Protein AF-A0ABD1NT36-F1 (afdb_monomer)

pLDDT: mean 80.74, std 12.25, range [47.5, 96.0]

Secondary structure (DSSP, 8-state):
-HHHHHHHHHHHHHHHHHHHHHHHHHHHHHHHHHHHS----TTSTT--HHHHTS-----S--SSPPP--S-TT----HHHHHHHHHHS-----TTS-HHHHHHHHHHHHTT---TT--GGG-

Foldseek 3Di:
DVVVVVVVVVVVVVVVVVVVVVVVVVVVVVVVVVVVPDPPPPCVVVPPPVVVVDPDCDPPDPPDDQDDQQDPPDDDDPVNVCCCVPVLDDPPDPPDDVVVSVVVVVVVLVVDDDPRTDSVND

Structure (mmCIF, N/CA/C/O backbone):
data_AF-A0ABD1NT36-F1
#
_entry.id   AF-A0ABD1NT36-F1
#
loop_
_atom_site.group_PDB
_atom_site.id
_atom_site.type_symbol
_atom_site.label_atom_id
_atom_site.label_alt_id
_atom_site.label_comp_id
_atom_site.label_asym_id
_atom_site.label_entity_id
_atom_site.label_seq_id
_atom_site.pdbx_PDB_ins_code
_atom_site.Cartn_x
_atom_site.Cartn_y
_atom_site.Cartn_z
_atom_site.occupancy
_atom_site.B_iso_or_equiv
_atom_site.auth_seq_id
_atom_site.auth_comp_id
_atom_site.auth_asym_id
_atom_site.auth_atom_id
_atom_site.pdbx_PDB_model_num
ATOM 1 N N . MET A 1 1 ? -65.426 -44.447 9.205 1.00 61.94 1 MET A N 1
ATOM 2 C CA . MET A 1 1 ? -65.144 -44.249 7.766 1.00 61.94 1 MET A CA 1
ATOM 3 C C . MET A 1 1 ? -65.400 -42.809 7.318 1.00 61.94 1 MET A C 1
ATOM 5 O O . MET A 1 1 ? -64.482 -42.237 6.762 1.00 61.94 1 MET A O 1
ATOM 9 N N . ALA A 1 2 ? -66.553 -42.184 7.607 1.00 65.06 2 ALA A N 1
ATOM 10 C CA . ALA A 1 2 ? -66.822 -40.791 7.193 1.00 65.06 2 ALA A CA 1
ATOM 11 C C . ALA A 1 2 ? -65.899 -39.726 7.835 1.00 65.06 2 ALA A C 1
ATOM 13 O O . ALA A 1 2 ? -65.484 -38.790 7.164 1.00 65.06 2 ALA A O 1
ATOM 14 N N . ASP A 1 3 ? -65.528 -39.894 9.108 1.00 74.56 3 ASP A N 1
ATOM 15 C CA . ASP A 1 3 ? -64.739 -38.900 9.862 1.00 74.56 3 ASP A CA 1
ATOM 16 C C . ASP A 1 3 ? -63.286 -38.760 9.361 1.00 74.56 3 ASP A C 1
ATOM 18 O O . ASP A 1 3 ? -62.707 -37.679 9.346 1.00 74.56 3 ASP A O 1
ATOM 22 N N . GLU A 1 4 ? -62.702 -39.856 8.870 1.00 78.62 4 GLU A N 1
ATOM 23 C CA . GLU A 1 4 ? -61.356 -39.863 8.285 1.00 78.62 4 GLU A CA 1
ATOM 24 C C . GLU A 1 4 ? -61.341 -39.210 6.896 1.00 78.62 4 GLU A C 1
ATOM 26 O O . GLU A 1 4 ? -60.368 -38.567 6.512 1.00 78.62 4 GLU A O 1
ATOM 31 N N . GLN A 1 5 ? -62.447 -39.328 6.161 1.00 80.38 5 GLN A N 1
ATOM 32 C CA . GLN A 1 5 ? -62.604 -38.730 4.841 1.00 80.38 5 GLN A CA 1
ATOM 33 C C . GLN A 1 5 ? -62.726 -37.204 4.929 1.00 80.38 5 GLN A C 1
ATOM 35 O O . GLN A 1 5 ? -62.076 -36.501 4.163 1.00 80.38 5 GLN A O 1
ATOM 40 N N . ILE A 1 6 ? -63.451 -36.701 5.934 1.00 83.19 6 ILE A N 1
ATOM 41 C CA . ILE A 1 6 ? -63.562 -35.264 6.228 1.00 83.19 6 ILE A CA 1
ATOM 42 C C . ILE A 1 6 ? -62.207 -34.683 6.650 1.00 83.19 6 ILE A C 1
ATOM 44 O O . ILE A 1 6 ? -61.818 -33.618 6.179 1.00 83.19 6 ILE A O 1
ATOM 48 N N . ARG A 1 7 ? -61.448 -35.391 7.499 1.00 81.94 7 ARG A N 1
ATOM 49 C CA . ARG A 1 7 ? -60.100 -34.951 7.903 1.00 81.94 7 ARG A CA 1
ATOM 50 C C . ARG A 1 7 ? -59.149 -34.844 6.717 1.00 81.94 7 ARG A C 1
ATOM 52 O O . ARG A 1 7 ? -58.476 -33.828 6.581 1.00 81.94 7 ARG A O 1
ATOM 59 N N . ARG A 1 8 ? -59.148 -35.845 5.831 1.00 83.69 8 ARG A N 1
ATOM 60 C CA . ARG A 1 8 ? -58.342 -35.817 4.602 1.00 83.69 8 ARG A CA 1
ATOM 61 C C . ARG A 1 8 ? -58.739 -34.660 3.689 1.00 83.69 8 ARG A C 1
ATOM 63 O O . ARG A 1 8 ? -57.868 -34.040 3.098 1.00 83.69 8 ARG A O 1
ATOM 70 N N . GLU A 1 9 ? -60.027 -34.348 3.588 1.00 87.94 9 GLU A N 1
ATOM 71 C CA . GLU A 1 9 ? -60.519 -33.246 2.755 1.00 87.94 9 GLU A CA 1
ATOM 72 C C . GLU A 1 9 ? -60.124 -31.870 3.317 1.00 87.94 9 GLU A C 1
ATOM 74 O O . GLU A 1 9 ? -59.685 -31.005 2.559 1.00 87.94 9 GLU A O 1
ATOM 79 N N . ILE A 1 10 ? -60.168 -31.697 4.644 1.00 87.69 10 ILE A N 1
ATOM 80 C CA . ILE A 1 10 ? -59.687 -30.487 5.332 1.00 87.69 10 ILE A CA 1
ATOM 81 C C . ILE A 1 10 ? -58.173 -30.328 5.164 1.00 87.69 10 ILE A C 1
ATOM 83 O O . ILE A 1 10 ? -57.704 -29.238 4.842 1.00 87.69 10 ILE A O 1
ATOM 87 N N . GLU A 1 11 ? -57.400 -31.403 5.332 1.00 89.38 11 GLU A N 1
ATOM 88 C CA . GLU A 1 11 ? -55.950 -31.387 5.102 1.00 89.38 11 GLU A CA 1
ATOM 89 C C . GLU A 1 11 ? -55.619 -31.061 3.642 1.00 89.38 11 GLU A C 1
ATOM 91 O O . GLU A 1 11 ? -54.721 -30.267 3.367 1.00 89.38 11 GLU A O 1
ATOM 96 N N . GLN A 1 12 ? -56.380 -31.612 2.694 1.00 86.88 12 GLN A N 1
ATOM 97 C CA . GLN A 1 12 ? -56.191 -31.352 1.272 1.00 86.88 12 GLN A CA 1
ATOM 98 C C . GLN A 1 12 ? -56.583 -29.914 0.897 1.00 86.88 12 GLN A C 1
ATOM 100 O O . GLN A 1 12 ? -55.911 -29.295 0.072 1.00 86.88 12 GLN A O 1
ATOM 105 N N . GLN A 1 13 ? -57.619 -29.342 1.521 1.00 87.75 13 GLN A N 1
ATOM 106 C CA . GLN A 1 13 ? -57.959 -27.922 1.384 1.00 87.75 13 GLN A CA 1
ATOM 107 C C . GLN A 1 13 ? -56.883 -27.017 1.990 1.00 87.75 13 GLN A C 1
ATOM 109 O O . GLN A 1 13 ? -56.456 -26.073 1.327 1.00 87.75 13 GLN A O 1
ATOM 114 N N . ALA A 1 14 ? -56.390 -27.328 3.191 1.00 91.81 14 ALA A N 1
ATOM 115 C CA . ALA A 1 14 ? -55.312 -26.579 3.835 1.00 91.81 14 ALA A CA 1
ATOM 116 C C . ALA A 1 14 ? -54.024 -26.609 2.997 1.00 91.81 14 ALA A C 1
ATOM 118 O O . ALA A 1 14 ? -53.406 -25.569 2.774 1.00 91.81 14 ALA A O 1
ATOM 119 N N . ALA A 1 15 ? -53.670 -27.771 2.442 1.00 92.50 15 ALA A N 1
ATOM 120 C CA . ALA A 1 15 ? -52.522 -27.918 1.552 1.00 92.50 15 ALA A CA 1
ATOM 121 C C . ALA A 1 15 ? -52.668 -27.093 0.262 1.00 92.50 15 ALA A C 1
ATOM 123 O O . ALA A 1 15 ? -51.695 -26.506 -0.205 1.00 92.50 15 ALA A O 1
ATOM 124 N N . ARG A 1 16 ? -53.880 -27.000 -0.307 1.00 92.25 16 ARG A N 1
ATOM 125 C CA . ARG A 1 16 ? -54.136 -26.173 -1.501 1.00 92.25 16 ARG A CA 1
ATOM 126 C C . ARG A 1 16 ? -54.004 -24.681 -1.215 1.00 92.25 16 ARG A C 1
ATOM 128 O O . ARG A 1 16 ? -53.462 -23.966 -2.052 1.00 92.25 16 ARG A O 1
ATOM 135 N N . VAL A 1 17 ? -54.472 -24.220 -0.055 1.00 93.31 17 VAL A N 1
ATOM 136 C CA . VAL A 1 17 ? -54.324 -22.817 0.362 1.00 93.31 17 VAL A CA 1
ATOM 137 C C . VAL A 1 17 ? -52.852 -22.486 0.606 1.00 93.31 17 VAL A C 1
ATOM 139 O O . VAL A 1 17 ? -52.362 -21.504 0.056 1.00 93.31 17 VAL A O 1
ATOM 142 N N . ALA A 1 18 ? -52.126 -23.351 1.320 1.00 93.50 18 ALA A N 1
ATOM 143 C CA . ALA A 1 18 ? -50.695 -23.180 1.561 1.00 93.50 18 ALA A CA 1
ATOM 144 C C . ALA A 1 18 ? -49.881 -23.166 0.256 1.00 93.50 18 ALA A C 1
ATOM 146 O O . ALA A 1 18 ? -48.986 -22.342 0.094 1.00 93.50 18 ALA A O 1
ATOM 147 N N . ALA A 1 19 ? -50.218 -24.026 -0.711 1.00 91.62 19 ALA A N 1
ATOM 148 C CA . ALA A 1 19 ? -49.570 -24.034 -2.022 1.00 91.62 19 ALA A CA 1
ATOM 149 C C . ALA A 1 19 ? -49.839 -22.748 -2.822 1.00 91.62 19 ALA A C 1
ATOM 151 O O . ALA A 1 19 ? -48.948 -22.257 -3.509 1.00 91.62 19 ALA A O 1
ATOM 152 N N . MET A 1 20 ? -51.049 -22.187 -2.727 1.00 92.31 20 MET A N 1
ATOM 153 C CA . MET A 1 20 ? -51.398 -20.933 -3.400 1.00 92.31 20 MET A CA 1
ATOM 154 C C . MET A 1 20 ? -50.691 -19.728 -2.767 1.00 92.31 20 MET A C 1
ATOM 156 O O . MET A 1 20 ? -50.261 -18.825 -3.482 1.00 92.31 20 MET A O 1
ATOM 160 N N . GLU A 1 21 ? -50.534 -19.723 -1.444 1.00 92.12 21 GLU A N 1
ATOM 161 C CA . GLU A 1 21 ? -49.780 -18.696 -0.723 1.00 92.12 21 GLU A CA 1
ATOM 162 C C . GLU A 1 21 ? -48.278 -18.791 -1.013 1.00 92.12 21 GLU A C 1
ATOM 164 O O . GLU A 1 21 ? -47.662 -17.783 -1.348 1.00 92.12 21 GLU A O 1
ATOM 169 N N . ALA A 1 22 ? -47.713 -20.002 -1.016 1.00 90.00 22 ALA A N 1
ATOM 170 C CA . ALA A 1 22 ? -46.330 -20.236 -1.423 1.00 90.00 22 ALA A CA 1
ATOM 171 C C . ALA A 1 22 ? -46.078 -19.801 -2.876 1.00 90.00 22 ALA A C 1
ATOM 173 O O . ALA A 1 22 ? -45.070 -19.161 -3.154 1.00 90.00 22 ALA A O 1
ATOM 174 N N . ALA A 1 23 ? -47.010 -20.077 -3.795 1.00 90.3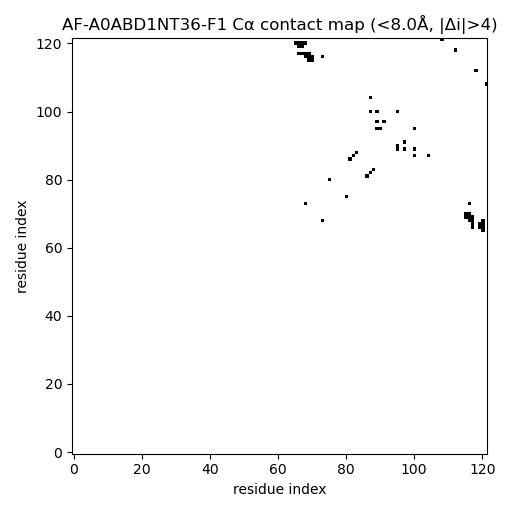1 23 ALA A N 1
ATOM 175 C CA . ALA A 1 23 ? -46.913 -19.617 -5.180 1.00 90.31 23 ALA A CA 1
ATOM 176 C C . ALA A 1 23 ? -46.990 -18.087 -5.295 1.00 90.31 23 ALA A C 1
ATOM 178 O O . ALA A 1 23 ? -46.304 -17.502 -6.129 1.00 90.31 23 ALA A O 1
ATOM 179 N N . ARG A 1 24 ? -47.798 -17.427 -4.455 1.00 89.06 24 ARG A N 1
ATOM 180 C CA . ARG A 1 24 ? -47.888 -15.963 -4.416 1.00 89.06 24 ARG A CA 1
ATOM 181 C C . ARG A 1 24 ? -46.605 -15.331 -3.878 1.00 89.06 24 ARG A C 1
ATOM 183 O O . ARG A 1 24 ? -46.155 -14.348 -4.453 1.00 89.06 24 ARG A O 1
ATOM 190 N N . LEU A 1 25 ? -46.027 -15.893 -2.817 1.00 87.81 25 LEU A N 1
ATOM 191 C CA . LEU A 1 25 ? -44.747 -15.440 -2.269 1.00 87.81 25 LEU A CA 1
ATOM 192 C C . LEU A 1 25 ? -43.613 -15.659 -3.275 1.00 87.81 25 LEU A C 1
ATOM 194 O O . LEU A 1 25 ? -42.868 -14.726 -3.537 1.00 87.81 25 LEU A O 1
ATOM 198 N N . ALA A 1 26 ? -43.562 -16.824 -3.927 1.00 86.50 26 ALA A N 1
ATOM 199 C CA . ALA A 1 26 ? -42.581 -17.100 -4.975 1.00 86.50 26 ALA A CA 1
ATOM 200 C C . ALA A 1 26 ? -42.726 -16.137 -6.166 1.00 86.50 26 ALA A C 1
ATOM 202 O O . ALA A 1 26 ? -41.733 -15.640 -6.676 1.00 86.50 26 ALA A O 1
ATOM 203 N N . ALA A 1 27 ? -43.955 -15.816 -6.587 1.00 84.25 27 ALA A N 1
ATOM 204 C CA . ALA A 1 27 ? -44.189 -14.828 -7.642 1.00 84.25 27 ALA A CA 1
ATOM 205 C C . ALA A 1 27 ? -43.779 -13.405 -7.222 1.00 84.25 27 ALA A C 1
ATOM 207 O O . ALA A 1 27 ? -43.321 -12.632 -8.057 1.00 84.25 27 ALA A O 1
ATOM 208 N N . GLN A 1 28 ? -43.925 -13.063 -5.940 1.00 78.38 28 GLN A N 1
ATOM 209 C CA . GLN A 1 28 ? -43.510 -11.771 -5.398 1.00 78.38 28 GLN A CA 1
ATOM 210 C C . GLN A 1 28 ? -41.983 -11.681 -5.230 1.00 78.38 28 GLN A C 1
ATOM 212 O O . GLN A 1 28 ? -41.427 -10.600 -5.385 1.00 78.38 28 GLN A O 1
ATOM 217 N N . GLU A 1 29 ? -41.304 -12.791 -4.931 1.00 76.62 29 GLU A N 1
ATOM 218 C CA . GLU A 1 29 ? -39.837 -12.893 -4.946 1.00 76.62 29 GLU A CA 1
ATOM 219 C C . GLU A 1 29 ? -39.279 -12.848 -6.374 1.00 76.62 29 GLU A C 1
ATOM 221 O O . GLU A 1 29 ? -38.261 -12.206 -6.592 1.00 76.62 29 GLU A O 1
ATOM 226 N N . ILE A 1 30 ? -39.956 -13.461 -7.355 1.00 73.25 30 ILE A N 1
ATOM 227 C CA . ILE A 1 30 ? -39.582 -13.358 -8.777 1.00 73.25 30 ILE A CA 1
ATOM 228 C C . ILE A 1 30 ? -39.729 -11.913 -9.268 1.00 73.25 30 ILE A C 1
ATOM 230 O O . ILE A 1 30 ? -38.818 -11.417 -9.911 1.00 73.25 30 ILE A O 1
ATOM 234 N N . GLN A 1 31 ? -40.818 -11.216 -8.918 1.00 65.25 31 GLN A N 1
ATOM 235 C CA . GLN A 1 31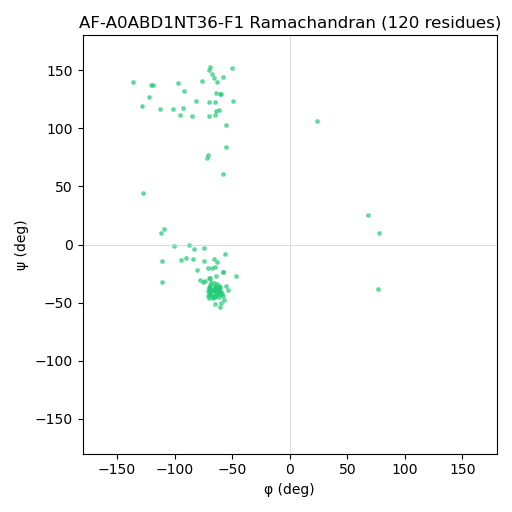 ? -40.986 -9.795 -9.262 1.00 65.25 31 GLN A CA 1
ATOM 236 C C . GLN A 1 31 ? -39.948 -8.899 -8.579 1.00 65.25 31 GLN A C 1
ATOM 238 O O . GLN A 1 31 ? -39.436 -7.989 -9.213 1.00 65.25 31 GLN A O 1
ATOM 243 N N . GLN A 1 32 ? -39.605 -9.164 -7.313 1.00 62.00 32 GLN A N 1
ATOM 244 C CA . GLN A 1 32 ? -38.539 -8.424 -6.626 1.00 62.00 32 GLN A CA 1
ATOM 245 C C . GLN A 1 32 ? -37.163 -8.691 -7.249 1.00 62.00 32 GLN A C 1
ATOM 247 O O . GLN A 1 32 ? -36.402 -7.750 -7.413 1.00 62.00 32 GLN A O 1
ATOM 252 N N . HIS A 1 33 ? -36.859 -9.930 -7.653 1.00 56.50 33 HIS A N 1
ATOM 253 C CA . HIS A 1 33 ? -35.624 -10.224 -8.386 1.00 56.50 33 HIS A CA 1
ATOM 254 C C . HIS A 1 33 ? -35.619 -9.634 -9.803 1.00 56.50 33 HIS A C 1
ATOM 256 O O . HIS A 1 33 ? -34.567 -9.201 -10.237 1.00 56.50 33 HIS A O 1
ATOM 262 N N . GLU A 1 34 ? -36.750 -9.570 -10.514 1.00 57.16 34 GLU A N 1
ATOM 263 C CA . GLU A 1 34 ? -36.835 -8.892 -11.822 1.00 57.16 34 GLU A CA 1
ATOM 264 C C . GLU A 1 34 ? -36.700 -7.361 -11.694 1.00 57.16 34 GLU A C 1
ATOM 266 O O . GLU A 1 34 ? -36.210 -6.718 -12.615 1.00 57.16 34 GLU A O 1
ATOM 271 N N . GLU A 1 35 ? -37.105 -6.765 -10.565 1.00 56.06 35 GLU A N 1
ATOM 272 C CA . GLU A 1 35 ? -36.874 -5.343 -10.255 1.00 56.06 35 GLU A CA 1
ATOM 273 C C . GLU A 1 35 ? -35.445 -5.067 -9.725 1.00 56.06 35 GLU A C 1
ATOM 275 O O . GLU A 1 35 ? -34.971 -3.936 -9.824 1.00 56.06 35 GLU A O 1
ATOM 280 N N . GLU A 1 36 ? -34.754 -6.080 -9.182 1.00 54.84 36 GLU A N 1
ATOM 281 C CA . GLU A 1 36 ? -33.347 -6.028 -8.738 1.00 54.84 36 GLU A CA 1
ATOM 282 C C . GLU A 1 36 ? -32.338 -6.510 -9.807 1.00 54.84 36 GLU A C 1
ATOM 284 O O . GLU A 1 36 ? -31.142 -6.246 -9.663 1.00 54.84 36 GLU A O 1
ATOM 289 N N . GLU A 1 37 ? -32.782 -7.166 -10.890 1.00 51.19 37 GLU A N 1
ATOM 290 C CA . GLU A 1 37 ? -31.988 -7.453 -12.097 1.00 51.19 37 GLU A CA 1
ATOM 291 C C . GLU A 1 37 ? -31.755 -6.152 -12.883 1.00 51.19 37 GLU A C 1
ATOM 293 O O . GLU A 1 37 ? -32.413 -5.841 -13.870 1.00 51.19 37 GLU A O 1
ATOM 298 N N . GLU A 1 38 ? -30.815 -5.379 -12.346 1.00 52.06 38 GLU A N 1
ATOM 299 C CA . GLU A 1 38 ? -29.948 -4.375 -12.956 1.00 52.06 38 GLU A CA 1
ATOM 300 C C . GLU A 1 38 ? -30.443 -3.725 -14.259 1.00 52.06 38 GLU A C 1
ATOM 302 O O . GLU A 1 38 ? -30.322 -4.259 -15.363 1.00 52.06 38 GLU A O 1
ATOM 307 N N . GLU A 1 39 ? -30.866 -2.467 -14.121 1.00 47.50 39 GLU A N 1
ATOM 308 C CA . GLU A 1 39 ? -30.671 -1.439 -15.140 1.00 47.50 39 GLU A CA 1
ATOM 309 C C . GLU A 1 39 ? -29.165 -1.358 -15.456 1.00 47.50 39 GLU A C 1
ATOM 311 O O . GLU A 1 39 ? -28.418 -0.578 -14.868 1.00 47.50 39 GLU A O 1
ATOM 316 N N . TYR A 1 40 ? -28.694 -2.235 -16.344 1.00 47.53 40 TYR A N 1
ATOM 317 C CA . TYR A 1 40 ? -27.430 -2.052 -17.039 1.00 47.53 40 TYR A CA 1
ATOM 318 C C . TYR A 1 40 ? -27.598 -0.813 -17.917 1.00 47.53 40 TYR A C 1
ATOM 320 O O . TYR A 1 40 ? -28.375 -0.832 -18.873 1.00 47.53 40 TYR A O 1
ATOM 328 N N . ASP A 1 41 ? -26.889 0.266 -17.584 1.00 51.19 41 ASP A N 1
ATOM 329 C CA . ASP A 1 41 ? -26.698 1.393 -18.493 1.00 51.19 41 ASP A CA 1
ATOM 330 C C . ASP A 1 41 ? -26.086 0.842 -19.796 1.00 51.19 41 ASP A C 1
ATOM 332 O O . ASP A 1 41 ? -24.892 0.551 -19.881 1.00 51.19 41 ASP A O 1
ATOM 336 N N . ASP A 1 42 ? -26.916 0.700 -20.831 1.00 51.88 42 ASP A N 1
ATOM 337 C CA . ASP A 1 42 ? -26.547 0.324 -22.210 1.00 51.88 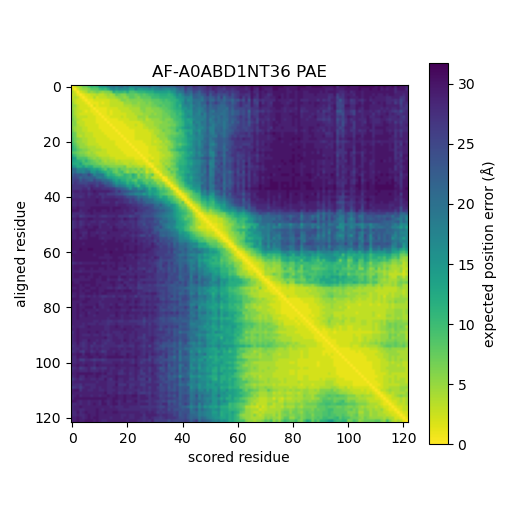42 ASP A CA 1
ATOM 338 C C . ASP A 1 42 ? -25.490 1.298 -22.809 1.00 51.88 42 ASP A C 1
ATOM 340 O O . ASP A 1 42 ? -24.921 1.071 -23.877 1.00 51.88 42 ASP A O 1
ATOM 344 N N . ASP A 1 43 ? -25.183 2.398 -22.109 1.00 57.75 43 ASP A N 1
ATOM 345 C CA . ASP A 1 43 ? -24.137 3.363 -22.458 1.00 57.75 43 ASP A CA 1
ATOM 346 C C . ASP A 1 43 ? -22.701 2.801 -22.342 1.00 57.75 43 ASP A C 1
ATOM 348 O O . ASP A 1 43 ? -21.794 3.336 -22.989 1.00 57.75 43 ASP A O 1
ATOM 352 N N . ASP A 1 44 ? -22.453 1.720 -21.585 1.00 58.12 44 ASP A N 1
ATOM 353 C CA . ASP A 1 44 ? -21.089 1.172 -21.429 1.00 58.12 44 ASP A CA 1
ATOM 354 C C . ASP A 1 44 ? -20.643 0.335 -22.651 1.00 58.12 44 ASP A C 1
ATOM 356 O O . ASP A 1 44 ? -19.474 0.355 -23.046 1.00 58.12 44 ASP A O 1
ATOM 360 N N . GLU A 1 45 ? -21.568 -0.327 -23.362 1.00 59.44 45 GLU A N 1
ATOM 361 C CA . GLU A 1 45 ? -21.221 -1.148 -24.540 1.00 59.44 45 GLU A CA 1
ATOM 362 C C . GLU A 1 45 ? -20.797 -0.318 -25.768 1.00 59.44 45 GLU A C 1
ATOM 364 O O . GLU A 1 45 ? -20.093 -0.821 -26.650 1.00 59.44 45 GLU A O 1
ATOM 369 N N . ASN A 1 46 ? -21.161 0.968 -25.820 1.00 64.50 46 ASN A N 1
ATOM 370 C CA . ASN A 1 46 ? -20.758 1.905 -26.876 1.00 64.50 46 ASN A CA 1
ATOM 371 C C . ASN A 1 46 ? -19.812 3.008 -26.390 1.00 64.50 46 ASN A C 1
ATOM 373 O O . ASN A 1 46 ? -19.517 3.944 -27.147 1.00 64.50 46 ASN A O 1
ATOM 377 N N . MET A 1 47 ? -19.294 2.896 -25.165 1.00 72.75 47 MET A N 1
ATOM 378 C CA . MET A 1 47 ? -18.366 3.871 -24.621 1.00 72.75 47 MET A CA 1
ATOM 379 C C . MET A 1 47 ? -17.069 3.885 -25.452 1.00 72.75 47 MET A C 1
ATOM 381 O O . MET A 1 47 ? -16.319 2.902 -25.487 1.00 72.75 47 MET A O 1
ATOM 385 N N . PRO A 1 48 ? -16.744 4.988 -26.157 1.00 81.06 48 PRO A N 1
ATOM 386 C CA . PRO A 1 48 ? -15.499 5.051 -26.902 1.00 81.06 48 PRO A CA 1
ATOM 387 C C . PRO A 1 48 ? -14.334 4.962 -25.916 1.00 81.06 48 PRO A C 1
ATOM 389 O O . PRO A 1 48 ? -14.344 5.641 -24.894 1.00 81.06 48 PRO A O 1
ATOM 392 N N . MET A 1 49 ? -13.274 4.221 -26.265 1.00 75.38 49 MET A N 1
ATOM 393 C CA . MET A 1 49 ? -12.063 4.064 -25.432 1.00 75.38 49 MET A CA 1
ATOM 394 C C . MET A 1 49 ? -11.518 5.389 -24.858 1.00 75.38 49 MET A C 1
ATOM 396 O O . MET A 1 49 ? -10.868 5.405 -23.818 1.00 75.38 49 MET A O 1
ATOM 400 N N . ALA A 1 50 ? -11.777 6.510 -25.538 1.00 77.25 50 ALA A N 1
ATOM 401 C CA . ALA A 1 50 ? -11.414 7.853 -25.105 1.00 77.25 50 ALA A CA 1
ATOM 402 C C . ALA A 1 50 ? -12.112 8.326 -23.812 1.00 77.25 50 ALA A C 1
ATOM 404 O O . ALA A 1 50 ? -11.540 9.151 -23.100 1.00 77.25 50 ALA A O 1
ATOM 405 N N . GLN A 1 51 ? -13.306 7.826 -23.481 1.00 78.44 51 GLN A N 1
ATOM 406 C CA . GLN A 1 51 ? -13.989 8.172 -22.230 1.00 78.44 51 GLN A CA 1
ATOM 407 C C . GLN A 1 51 ? -13.260 7.586 -21.012 1.00 78.44 51 GLN A C 1
ATOM 409 O O . GLN A 1 51 ? -13.021 8.327 -20.067 1.00 78.44 51 GLN A O 1
ATOM 414 N N . PHE A 1 52 ? -12.721 6.362 -21.090 1.00 74.75 52 PHE A N 1
ATOM 415 C CA . PHE A 1 52 ? -11.843 5.803 -20.042 1.00 74.75 52 PHE A CA 1
ATOM 416 C C . PHE A 1 52 ? -10.506 6.548 -19.8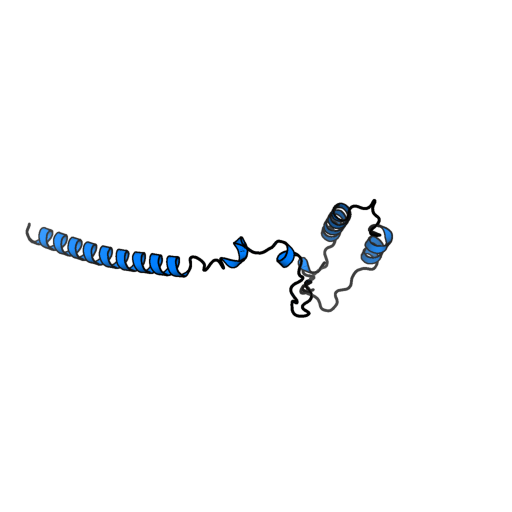82 1.00 74.75 52 PHE A C 1
ATOM 418 O O . PHE A 1 52 ? -9.826 6.414 -18.866 1.00 74.75 52 PHE A O 1
ATOM 425 N N . LEU A 1 53 ? -10.093 7.311 -20.899 1.00 80.12 53 LEU A N 1
ATOM 426 C CA . LEU A 1 53 ? -8.892 8.152 -20.853 1.00 80.12 53 LEU A CA 1
ATOM 427 C C . LEU A 1 53 ? -9.182 9.564 -20.346 1.00 80.12 53 LEU A C 1
ATOM 429 O O . LEU A 1 53 ? -8.244 10.319 -20.081 1.00 80.12 53 LEU A O 1
ATOM 433 N N . THR A 1 54 ? -10.456 9.936 -20.248 1.00 80.00 54 THR A N 1
ATOM 434 C CA . THR A 1 54 ? -10.862 11.238 -19.738 1.00 80.00 54 THR A CA 1
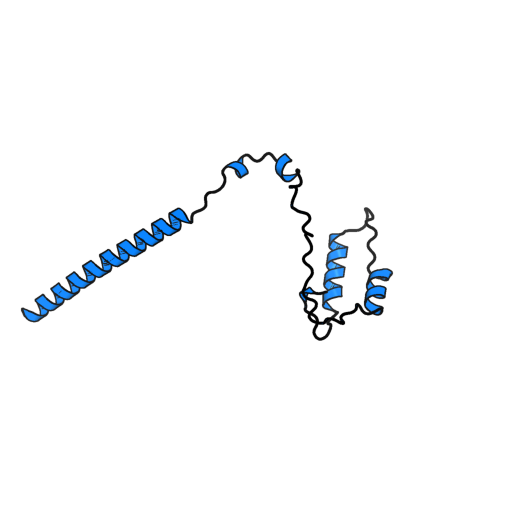ATOM 435 C C . THR A 1 54 ? -10.918 11.123 -18.220 1.00 80.00 54 THR A C 1
ATOM 437 O O . THR A 1 54 ? -11.777 10.407 -17.712 1.00 80.00 54 THR A O 1
ATOM 440 N N . PRO A 1 55 ? -10.005 11.769 -17.472 1.00 71.62 55 PRO A N 1
ATOM 441 C CA . PRO A 1 55 ? -10.083 11.741 -16.023 1.00 71.62 55 PRO A CA 1
ATOM 442 C C . PRO A 1 55 ? -11.402 12.386 -15.613 1.00 71.62 55 PRO A C 1
ATOM 444 O O . PRO A 1 55 ? -11.633 13.569 -15.876 1.00 71.62 55 PRO A O 1
ATOM 447 N N . GLU A 1 56 ? -12.275 11.597 -14.998 1.00 75.06 56 GLU A N 1
ATOM 448 C CA . GLU A 1 56 ? -13.476 12.132 -14.389 1.00 75.06 56 GLU A CA 1
ATOM 449 C C . GLU A 1 56 ? -13.042 13.118 -13.306 1.00 75.06 56 GLU A C 1
ATOM 451 O O . GLU A 1 56 ? -12.169 12.821 -12.482 1.00 75.06 56 GLU A O 1
ATOM 456 N N . ALA A 1 57 ? -13.605 14.325 -13.345 1.00 69.38 57 ALA A N 1
ATOM 457 C CA . ALA A 1 57 ? -13.359 15.338 -12.336 1.00 69.38 57 ALA A CA 1
ATOM 458 C C . ALA A 1 57 ? -14.064 14.913 -11.042 1.00 69.38 57 ALA A C 1
ATOM 460 O O . ALA A 1 57 ? -15.112 15.441 -10.675 1.00 69.38 57 ALA A O 1
ATOM 461 N N . ALA A 1 58 ? -13.493 13.919 -10.363 1.00 69.31 58 ALA A N 1
ATOM 462 C CA . ALA A 1 58 ? -13.880 13.577 -9.015 1.00 69.31 58 ALA A CA 1
ATOM 463 C C . ALA A 1 58 ? -13.682 14.827 -8.140 1.00 69.31 58 ALA A C 1
ATOM 465 O O . ALA A 1 58 ? -12.728 15.585 -8.356 1.00 69.31 58 ALA A O 1
ATOM 466 N N . PRO A 1 59 ? -14.558 15.071 -7.147 1.00 72.19 59 PRO A N 1
ATOM 467 C CA . PRO A 1 59 ? -14.265 16.073 -6.124 1.00 72.19 59 PRO A CA 1
ATOM 468 C C . PRO A 1 59 ? -12.861 15.815 -5.560 1.00 72.19 59 PRO A C 1
ATOM 470 O O . PRO A 1 59 ? -12.459 14.654 -5.551 1.00 72.19 59 PRO A O 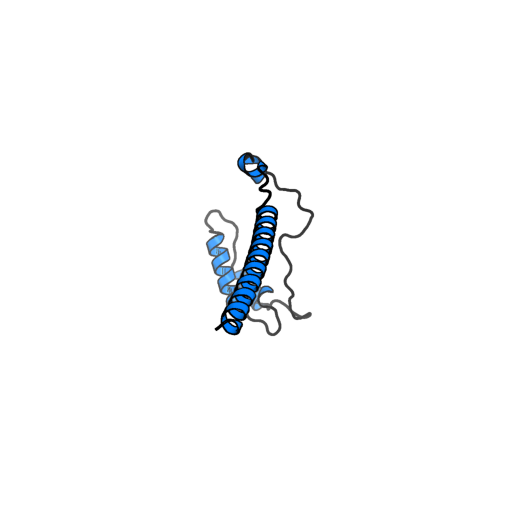1
ATOM 473 N N . ASP A 1 60 ? -12.161 16.855 -5.073 1.00 68.62 60 ASP A N 1
ATOM 474 C CA . ASP A 1 60 ? -10.825 16.810 -4.428 1.00 68.62 60 ASP A CA 1
ATOM 475 C C . ASP A 1 60 ? -10.807 15.895 -3.181 1.00 68.62 60 ASP A C 1
ATOM 477 O O . ASP A 1 60 ? -10.591 16.299 -2.037 1.00 68.62 60 ASP A O 1
ATOM 481 N N . ARG A 1 61 ? -11.094 14.618 -3.383 1.00 67.31 61 ARG A N 1
ATOM 482 C CA . ARG A 1 61 ? -11.051 13.546 -2.418 1.00 67.31 61 ARG A CA 1
ATOM 483 C C . ARG A 1 61 ? -9.757 12.828 -2.709 1.00 67.31 61 ARG A C 1
ATOM 485 O O . ARG A 1 61 ? -9.557 12.287 -3.792 1.00 67.31 61 ARG A O 1
ATOM 492 N N . SER A 1 62 ? -8.871 12.853 -1.722 1.00 74.00 62 SER A N 1
ATOM 493 C CA . SER A 1 62 ? -7.694 11.998 -1.727 1.00 74.00 62 SER A CA 1
ATOM 494 C C . SER A 1 62 ? -8.137 10.566 -2.026 1.00 74.00 62 SER A C 1
ATOM 496 O O . SER A 1 62 ? -8.970 10.017 -1.306 1.00 74.00 62 SER A O 1
ATOM 498 N N . SER A 1 63 ? -7.573 9.960 -3.072 1.00 77.69 63 SER A N 1
ATOM 499 C CA . SER A 1 63 ? -7.731 8.525 -3.337 1.00 77.69 63 SER A CA 1
ATOM 500 C C . SER A 1 63 ? -7.117 7.670 -2.222 1.00 77.69 63 SER A C 1
ATOM 502 O O . SER A 1 63 ? -7.410 6.484 -2.107 1.00 77.69 63 SER A O 1
ATOM 504 N N . ILE A 1 64 ? -6.283 8.284 -1.378 1.00 77.50 64 ILE A N 1
ATOM 505 C CA . ILE A 1 64 ? -5.694 7.687 -0.188 1.00 77.50 64 ILE A CA 1
ATOM 506 C C . ILE A 1 64 ? -6.570 8.051 1.012 1.00 77.50 64 ILE A C 1
ATOM 508 O O . ILE A 1 64 ? -6.617 9.213 1.431 1.00 77.50 64 ILE A O 1
ATOM 512 N N . VAL A 1 65 ? -7.243 7.050 1.574 1.00 81.88 65 VAL A N 1
ATOM 513 C CA . VAL A 1 65 ? -7.937 7.164 2.859 1.00 81.88 65 VAL A CA 1
ATOM 514 C C . VAL A 1 65 ? -6.909 6.986 3.969 1.00 81.88 65 VAL A C 1
ATOM 516 O O . VAL A 1 65 ? -6.215 5.973 4.013 1.00 81.88 65 VAL A O 1
ATOM 519 N N . TYR A 1 66 ? -6.806 7.966 4.867 1.00 79.25 66 TYR A N 1
ATOM 520 C CA . TYR A 1 66 ? -5.931 7.832 6.026 1.00 79.25 66 TYR A CA 1
ATOM 521 C C . TYR A 1 66 ? -6.505 6.792 7.000 1.00 79.25 66 TYR A C 1
ATOM 523 O O . TYR A 1 66 ? -7.634 6.962 7.470 1.00 79.25 66 TYR A O 1
ATOM 531 N N . PRO A 1 67 ? -5.746 5.737 7.326 1.00 78.12 67 PRO A N 1
ATOM 532 C CA . PRO A 1 67 ? -6.172 4.720 8.273 1.00 78.12 67 PRO A CA 1
ATOM 533 C C . PRO A 1 67 ? -6.219 5.287 9.695 1.00 78.12 67 PRO A C 1
ATOM 535 O O . PRO A 1 67 ? -5.481 6.205 10.064 1.00 78.12 67 PRO A O 1
ATOM 538 N N . ALA A 1 68 ? -7.078 4.712 10.533 1.00 83.12 68 ALA A N 1
ATOM 539 C CA . ALA A 1 68 ? -7.083 5.031 11.952 1.00 83.12 68 ALA A CA 1
ATOM 540 C C . ALA A 1 68 ? -5.815 4.463 12.610 1.00 83.12 68 ALA A C 1
ATOM 542 O O . ALA A 1 68 ? -5.686 3.253 12.773 1.00 83.12 68 ALA A O 1
ATOM 543 N N . PHE A 1 69 ? -4.897 5.335 13.035 1.00 80.31 69 PHE A N 1
ATOM 544 C CA . PHE A 1 69 ? -3.618 4.937 13.642 1.00 80.31 69 PHE A CA 1
ATOM 545 C C . PHE A 1 69 ? -3.747 4.229 15.002 1.00 80.31 69 PHE A C 1
ATOM 547 O O . PHE A 1 69 ? -2.768 3.683 15.495 1.00 80.31 69 PHE A O 1
ATOM 554 N N . GLY A 1 70 ? -4.920 4.240 15.645 1.00 82.50 70 GLY A N 1
ATOM 555 C CA . GLY A 1 70 ? -5.177 3.597 16.945 1.00 82.50 70 GLY A CA 1
ATOM 556 C C . GLY A 1 70 ? -4.621 4.355 18.158 1.00 82.50 70 GLY A C 1
ATOM 557 O O . GLY A 1 70 ? -5.298 4.464 19.180 1.00 82.50 70 GLY A O 1
ATOM 558 N N . ARG A 1 71 ? -3.430 4.950 18.036 1.00 81.44 71 ARG A N 1
ATOM 559 C CA . ARG A 1 71 ? -2.782 5.769 19.070 1.00 81.44 71 ARG A CA 1
ATOM 560 C C . ARG A 1 71 ? -2.510 7.192 18.595 1.00 81.44 71 ARG A C 1
ATOM 562 O O . ARG A 1 71 ? -1.988 7.400 17.505 1.00 81.44 71 ARG A O 1
ATOM 569 N N . ASN A 1 72 ? -2.781 8.168 19.462 1.00 82.25 72 ASN A N 1
ATOM 570 C CA . ASN A 1 72 ? -2.575 9.595 19.170 1.00 82.25 72 ASN A CA 1
ATOM 571 C C . ASN A 1 72 ? -1.094 10.017 19.186 1.00 82.25 72 ASN A C 1
ATOM 573 O O . ASN A 1 72 ? -0.765 11.112 18.742 1.00 82.25 72 ASN A O 1
ATOM 577 N N . ASP A 1 73 ? -0.211 9.177 19.729 1.00 85.00 73 ASP A N 1
ATOM 578 C CA . ASP A 1 73 ? 1.225 9.421 19.893 1.00 85.00 73 ASP A CA 1
ATOM 579 C C . ASP A 1 73 ? 2.092 8.564 18.961 1.00 85.00 73 ASP A C 1
ATOM 581 O O . ASP A 1 73 ? 3.305 8.466 19.156 1.00 85.00 73 ASP A O 1
ATOM 585 N N . PHE A 1 74 ? 1.488 7.930 17.952 1.00 84.94 74 PHE A N 1
ATOM 586 C CA . PHE A 1 74 ? 2.228 7.129 16.987 1.00 84.94 74 PHE A CA 1
ATOM 587 C C . PHE A 1 74 ? 3.269 7.976 16.245 1.00 84.94 74 PHE A C 1
ATOM 589 O O . PHE A 1 74 ? 2.967 9.032 15.690 1.00 84.94 74 PHE A O 1
ATOM 596 N N . GLN A 1 75 ? 4.505 7.480 16.218 1.00 85.75 75 GLN A N 1
ATOM 597 C CA . GLN A 1 75 ? 5.595 8.056 15.443 1.00 85.75 75 GLN A CA 1
ATOM 598 C C . GLN A 1 75 ? 6.364 6.943 14.743 1.00 85.75 75 GLN A C 1
ATOM 600 O O . GLN A 1 75 ? 6.648 5.891 15.327 1.00 85.75 75 GLN A O 1
ATOM 605 N N . LEU A 1 76 ? 6.758 7.202 13.498 1.00 86.44 76 LEU A N 1
ATOM 606 C CA . LEU A 1 76 ? 7.686 6.330 12.794 1.00 86.44 76 LEU A CA 1
ATOM 607 C C . LEU A 1 76 ? 9.039 6.344 13.510 1.00 86.44 76 LEU A C 1
ATOM 609 O O . LEU A 1 76 ? 9.603 7.399 13.801 1.00 86.44 76 LEU A O 1
ATOM 613 N N . ARG A 1 77 ? 9.577 5.154 13.786 1.00 87.75 77 ARG A N 1
ATOM 614 C CA . ARG A 1 77 ? 10.903 5.018 14.400 1.00 87.75 77 ARG A CA 1
ATOM 615 C C . ARG A 1 77 ? 11.978 5.536 13.444 1.00 87.75 77 ARG A C 1
ATOM 617 O O . ARG A 1 77 ? 11.913 5.280 12.245 1.00 87.75 77 ARG A O 1
ATOM 624 N N . ALA A 1 78 ? 13.011 6.183 13.979 1.00 90.56 78 ALA A N 1
ATOM 625 C CA . ALA A 1 78 ? 14.143 6.658 13.180 1.00 90.56 78 ALA A CA 1
ATOM 626 C C . ALA A 1 78 ? 14.796 5.532 12.356 1.00 90.56 78 ALA A C 1
ATOM 628 O O . ALA A 1 78 ? 15.172 5.748 11.209 1.00 90.56 78 ALA A O 1
ATOM 629 N N . ASP A 1 79 ? 14.851 4.312 12.897 1.00 87.81 79 ASP A N 1
ATOM 630 C CA . ASP A 1 79 ? 15.393 3.143 12.194 1.00 87.81 79 ASP A CA 1
ATOM 631 C C . ASP A 1 79 ? 14.586 2.776 10.944 1.00 87.81 79 ASP A C 1
ATOM 633 O O . ASP A 1 79 ? 15.160 2.359 9.942 1.00 87.81 79 ASP A O 1
ATOM 637 N N . LEU A 1 80 ? 13.264 2.973 10.975 1.00 88.38 80 LEU A N 1
ATOM 638 C CA . LEU A 1 80 ? 12.400 2.761 9.814 1.00 88.38 80 LEU A CA 1
ATOM 639 C C . LEU A 1 80 ? 12.634 3.807 8.743 1.00 88.38 80 LEU A C 1
ATOM 641 O O . LEU A 1 80 ? 12.789 3.468 7.574 1.00 88.38 80 LEU A O 1
ATOM 645 N N . ILE A 1 81 ? 12.703 5.071 9.156 1.00 89.25 81 ILE A N 1
ATOM 646 C CA . ILE A 1 81 ? 13.018 6.177 8.254 1.00 89.25 81 ILE A CA 1
ATOM 647 C C . ILE A 1 81 ? 14.373 5.903 7.594 1.00 89.25 81 ILE A C 1
ATOM 649 O O . ILE A 1 81 ? 14.476 5.922 6.373 1.00 89.25 81 ILE A O 1
ATOM 653 N N . ASN A 1 82 ? 15.388 5.531 8.375 1.00 91.00 82 ASN A N 1
ATOM 654 C CA . ASN A 1 82 ? 16.711 5.190 7.861 1.00 91.00 82 ASN A CA 1
ATOM 655 C C . ASN A 1 82 ? 16.688 3.983 6.918 1.00 91.00 82 ASN A C 1
ATOM 657 O O . ASN A 1 82 ? 17.363 4.013 5.887 1.00 91.00 82 ASN A O 1
ATOM 661 N N . LEU A 1 83 ? 15.922 2.938 7.241 1.00 89.12 83 LEU A N 1
ATOM 662 C CA . LEU A 1 83 ? 15.773 1.770 6.380 1.00 89.12 83 LEU A CA 1
ATOM 663 C C . LEU A 1 83 ? 15.196 2.167 5.021 1.00 89.12 83 LEU A C 1
ATOM 665 O O . LEU A 1 83 ? 15.767 1.825 3.985 1.00 89.12 83 LEU A O 1
ATOM 669 N N . PHE A 1 84 ? 14.100 2.925 5.017 1.00 88.19 84 PHE A N 1
ATOM 670 C CA . PHE A 1 84 ? 13.447 3.309 3.774 1.00 88.19 84 PHE A CA 1
ATOM 671 C C . PHE A 1 84 ? 14.270 4.318 2.973 1.00 88.19 84 PHE A C 1
ATOM 673 O O . PHE A 1 84 ? 14.448 4.154 1.767 1.00 88.19 84 PHE A O 1
ATOM 680 N N . SER A 1 85 ? 14.853 5.308 3.647 1.00 88.50 85 SER A N 1
ATOM 681 C CA . SER A 1 85 ? 15.644 6.354 3.005 1.00 88.50 85 SER A CA 1
ATOM 682 C C . SER A 1 85 ? 16.979 5.868 2.453 1.00 88.50 85 SER A C 1
ATOM 684 O O . SER A 1 85 ? 17.437 6.459 1.484 1.00 88.50 85 SER A O 1
ATOM 686 N N . ASN A 1 86 ? 17.607 4.833 3.023 1.00 89.19 86 ASN A N 1
ATOM 687 C CA . ASN A 1 86 ? 18.946 4.400 2.596 1.00 89.19 86 ASN A CA 1
ATOM 688 C C . ASN A 1 86 ? 18.962 3.045 1.881 1.00 89.19 86 ASN A C 1
ATOM 690 O O . ASN A 1 86 ? 19.800 2.828 1.009 1.00 89.19 86 ASN A O 1
ATOM 694 N N . HIS A 1 87 ? 18.063 2.123 2.234 1.00 86.88 87 HIS A N 1
ATOM 695 C CA . HIS A 1 87 ? 18.104 0.742 1.739 1.00 86.88 87 HIS A CA 1
ATOM 696 C C . HIS A 1 87 ? 16.958 0.391 0.785 1.00 86.88 87 HIS A C 1
ATOM 698 O O . HIS A 1 87 ? 17.041 -0.615 0.082 1.00 86.88 87 HIS A O 1
ATOM 704 N N . MET A 1 88 ? 15.911 1.216 0.725 1.00 88.69 88 MET A N 1
ATOM 705 C CA . MET A 1 88 ? 14.730 1.001 -0.115 1.00 88.69 88 MET A CA 1
ATOM 706 C C . MET A 1 88 ? 14.437 2.226 -0.985 1.00 88.69 88 MET A C 1
ATOM 708 O O . MET A 1 88 ? 13.298 2.662 -1.102 1.00 88.69 88 MET A O 1
ATOM 712 N N . GLN A 1 89 ? 15.464 2.803 -1.604 1.00 90.31 89 GLN A N 1
ATOM 713 C CA . GLN A 1 89 ? 15.261 3.914 -2.529 1.00 90.31 89 GLN A CA 1
ATOM 714 C C . GLN A 1 89 ? 14.726 3.420 -3.878 1.00 90.31 89 GLN A C 1
ATOM 716 O O . GLN A 1 89 ? 15.163 2.392 -4.398 1.00 90.31 89 GLN A O 1
ATOM 721 N N . PHE A 1 90 ? 13.799 4.186 -4.448 1.00 93.12 90 PHE A N 1
ATOM 722 C CA . PHE A 1 90 ? 13.318 4.043 -5.817 1.00 93.12 90 PHE A CA 1
ATOM 723 C C . PHE A 1 90 ? 13.406 5.400 -6.491 1.00 93.12 90 PHE A C 1
ATOM 725 O O . PHE A 1 90 ? 12.807 6.368 -6.025 1.00 93.12 90 PHE A O 1
ATOM 732 N N . TYR A 1 91 ? 14.187 5.479 -7.563 1.00 93.56 91 TYR A N 1
ATOM 733 C CA . TYR A 1 91 ? 14.476 6.745 -8.231 1.00 93.56 91 TYR A CA 1
ATOM 734 C C . TYR A 1 91 ? 13.633 6.952 -9.492 1.00 93.56 91 TYR A C 1
ATOM 736 O O . TYR A 1 91 ? 13.782 7.975 -10.157 1.00 93.56 91 TYR A O 1
ATOM 744 N N . GLY A 1 92 ? 12.781 5.984 -9.847 1.00 94.25 92 GLY A N 1
ATOM 745 C CA . GLY A 1 92 ? 11.969 6.031 -11.061 1.00 94.25 92 GLY A CA 1
ATOM 746 C C . GLY A 1 92 ? 12.794 5.933 -12.345 1.00 94.25 92 GLY A C 1
ATOM 747 O O . GLY A 1 92 ? 12.379 6.441 -13.385 1.00 94.25 92 GLY A O 1
ATOM 748 N N . LYS A 1 93 ? 13.982 5.317 -12.300 1.00 96.00 93 LYS A N 1
ATOM 749 C CA . LYS A 1 93 ? 14.809 5.120 -13.500 1.00 96.00 93 LYS A CA 1
ATOM 750 C C . LYS A 1 93 ? 14.151 4.096 -14.423 1.00 96.00 93 LYS A C 1
ATOM 752 O O . LYS A 1 93 ? 13.556 3.133 -13.957 1.00 96.00 93 LYS A O 1
ATOM 757 N N . ALA A 1 94 ? 14.375 4.217 -15.732 1.00 95.69 94 ALA A N 1
ATOM 758 C CA . ALA A 1 94 ? 13.850 3.268 -16.725 1.00 95.69 94 ALA A CA 1
ATOM 759 C C . ALA A 1 94 ? 14.289 1.804 -16.493 1.00 95.69 94 ALA A C 1
ATOM 761 O O . ALA A 1 94 ? 13.632 0.873 -16.945 1.00 95.69 94 ALA A O 1
ATOM 762 N N . THR A 1 95 ? 15.405 1.593 -15.792 1.00 95.94 95 THR A N 1
ATOM 763 C CA . THR A 1 95 ? 15.915 0.265 -15.418 1.00 95.94 95 THR A CA 1
ATOM 764 C C . THR A 1 95 ? 15.274 -0.300 -14.150 1.00 95.94 95 THR A C 1
ATOM 766 O O . THR A 1 95 ? 15.495 -1.463 -13.820 1.00 95.94 95 THR A O 1
ATOM 769 N N . GLU A 1 96 ? 14.554 0.520 -13.387 1.00 95.81 96 GLU A N 1
ATOM 770 C CA . GLU A 1 96 ? 13.929 0.114 -12.135 1.00 95.81 96 GLU A CA 1
ATOM 771 C C . GLU A 1 96 ? 12.501 -0.357 -12.395 1.00 95.81 96 GLU A C 1
ATOM 773 O O . GLU A 1 96 ? 11.715 0.294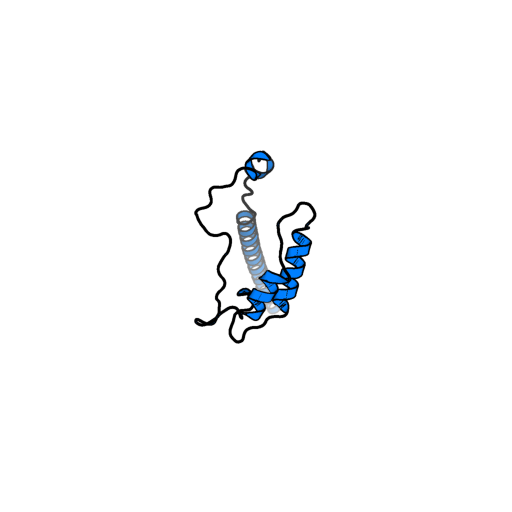 -13.077 1.00 95.81 96 GLU A O 1
ATOM 778 N N . ASN A 1 97 ? 12.155 -1.509 -11.827 1.00 95.56 97 ASN A N 1
ATOM 779 C CA . ASN A 1 97 ? 10.810 -2.050 -11.931 1.00 95.56 97 ASN A CA 1
ATOM 780 C C . ASN A 1 97 ? 9.972 -1.583 -10.723 1.00 95.56 97 ASN A C 1
ATOM 782 O O . ASN A 1 97 ? 10.306 -1.958 -9.590 1.00 95.56 97 ASN A O 1
ATOM 786 N N . PRO A 1 98 ? 8.886 -0.816 -10.935 1.00 95.44 98 PRO A N 1
ATOM 787 C CA . PRO A 1 98 ? 8.058 -0.299 -9.845 1.00 95.44 98 PRO A CA 1
ATOM 788 C C . PRO A 1 98 ? 7.362 -1.416 -9.058 1.00 95.44 98 PRO A C 1
ATOM 790 O O . PRO A 1 98 ? 7.300 -1.354 -7.834 1.00 95.44 98 PRO A O 1
ATOM 793 N N . ASN A 1 99 ? 6.925 -2.490 -9.722 1.00 95.75 99 ASN A N 1
ATOM 794 C CA . ASN A 1 99 ? 6.260 -3.619 -9.065 1.00 95.75 99 ASN A CA 1
ATOM 795 C C . ASN A 1 99 ? 7.224 -4.392 -8.158 1.00 95.75 99 ASN A C 1
ATOM 797 O O . ASN A 1 99 ? 6.861 -4.787 -7.048 1.00 95.75 99 ASN A O 1
ATOM 801 N N . THR A 1 100 ? 8.477 -4.569 -8.590 1.00 95.31 100 THR A N 1
ATOM 802 C CA . THR A 1 100 ? 9.527 -5.170 -7.753 1.00 95.31 100 THR A CA 1
ATOM 803 C C . THR A 1 100 ? 9.818 -4.304 -6.532 1.00 95.31 100 THR A C 1
ATOM 805 O O . THR A 1 100 ? 10.019 -4.836 -5.439 1.00 95.31 100 THR A O 1
ATOM 808 N N . HIS A 1 101 ? 9.846 -2.981 -6.701 1.00 94.06 101 HIS A N 1
ATOM 809 C CA . HIS A 1 101 ? 10.050 -2.058 -5.592 1.00 94.06 101 HIS A CA 1
ATOM 810 C C . HIS A 1 101 ? 8.887 -2.116 -4.588 1.00 94.06 101 HIS A C 1
ATOM 812 O O . HIS A 1 101 ? 9.125 -2.374 -3.407 1.00 94.06 101 HIS A O 1
ATOM 818 N N . LEU A 1 102 ? 7.642 -2.001 -5.062 1.00 93.00 102 LEU A N 1
ATOM 819 C CA . LEU A 1 102 ? 6.438 -2.081 -4.232 1.00 93.00 102 LEU A CA 1
ATOM 820 C C . LEU A 1 102 ? 6.355 -3.411 -3.470 1.00 93.00 102 LEU A C 1
ATOM 822 O O . LEU A 1 102 ? 6.128 -3.428 -2.265 1.00 93.00 102 LEU A O 1
ATOM 826 N N . SER A 1 103 ? 6.635 -4.531 -4.140 1.00 94.31 103 SER A N 1
ATOM 827 C CA . SER A 1 103 ? 6.626 -5.857 -3.506 1.00 94.31 103 SER A CA 1
ATOM 828 C C . SER A 1 103 ? 7.647 -5.971 -2.370 1.00 94.31 103 SER A C 1
ATOM 830 O O . SER A 1 103 ? 7.386 -6.611 -1.350 1.00 94.31 103 SER A O 1
ATOM 832 N N . ARG A 1 104 ? 8.831 -5.362 -2.528 1.00 92.62 104 ARG A N 1
ATOM 833 C CA . ARG A 1 104 ? 9.847 -5.317 -1.465 1.00 92.62 104 ARG A CA 1
ATOM 834 C C . ARG A 1 104 ? 9.406 -4.420 -0.313 1.00 92.62 104 ARG A C 1
ATOM 836 O O . ARG A 1 104 ? 9.644 -4.787 0.833 1.00 92.62 104 ARG A O 1
ATOM 843 N N . PHE A 1 105 ? 8.778 -3.283 -0.616 1.00 90.56 105 PHE A N 1
ATOM 844 C CA . PHE A 1 105 ? 8.262 -2.349 0.384 1.00 90.56 105 PHE A CA 1
ATOM 845 C C . PHE A 1 105 ? 7.213 -3.021 1.266 1.00 90.56 105 PHE A C 1
ATOM 847 O O . PHE A 1 105 ? 7.416 -3.120 2.473 1.00 90.56 105 PHE A O 1
ATOM 854 N N . LEU A 1 106 ? 6.184 -3.612 0.656 1.00 89.44 106 LEU A N 1
ATOM 855 C CA . LEU A 1 106 ? 5.114 -4.307 1.375 1.00 89.44 106 LEU A CA 1
ATOM 856 C C . LEU A 1 106 ? 5.650 -5.455 2.240 1.00 89.44 106 LEU A C 1
ATOM 858 O O . LEU A 1 106 ? 5.274 -5.593 3.402 1.00 89.44 106 LEU A O 1
ATOM 862 N N . ARG A 1 107 ? 6.598 -6.243 1.715 1.00 89.19 107 ARG A N 1
ATOM 863 C CA . ARG A 1 107 ? 7.261 -7.300 2.495 1.00 89.19 107 ARG A CA 1
ATOM 864 C C . ARG A 1 107 ? 8.023 -6.744 3.698 1.00 89.19 107 ARG A C 1
ATOM 866 O O . ARG A 1 107 ? 8.092 -7.406 4.726 1.00 89.19 107 ARG A O 1
ATOM 873 N N . MET A 1 108 ? 8.634 -5.569 3.573 1.00 86.19 108 MET A N 1
ATOM 874 C CA . M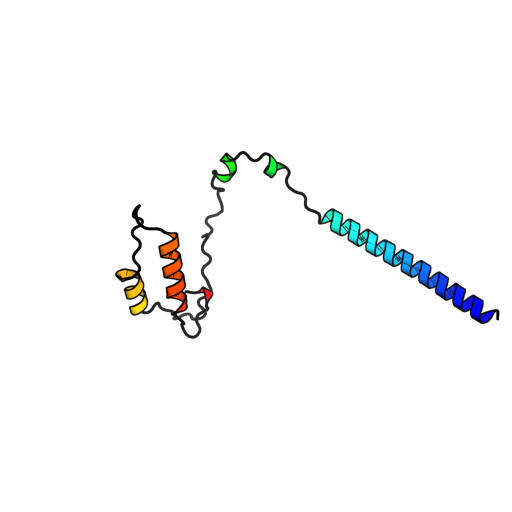ET A 1 108 ? 9.331 -4.932 4.689 1.00 86.19 108 MET A CA 1
ATOM 875 C C . MET A 1 108 ? 8.347 -4.427 5.741 1.00 86.19 108 MET A C 1
ATOM 877 O O . MET A 1 108 ? 8.573 -4.720 6.911 1.00 86.19 108 MET A O 1
ATOM 881 N N . CYS A 1 109 ? 7.244 -3.778 5.346 1.00 85.88 109 CYS A N 1
ATOM 882 C CA . CYS A 1 109 ? 6.195 -3.320 6.268 1.00 85.88 109 CYS A CA 1
ATOM 883 C C . CYS A 1 109 ? 5.668 -4.448 7.167 1.00 85.88 109 CYS A C 1
ATOM 885 O O . CYS A 1 109 ? 5.542 -4.251 8.370 1.00 85.88 109 CYS A O 1
ATOM 887 N N . GLN A 1 110 ? 5.506 -5.662 6.629 1.00 84.69 110 GLN A N 1
ATOM 888 C CA . GLN A 1 110 ? 5.080 -6.844 7.397 1.00 84.69 110 GLN A CA 1
ATOM 889 C C . GLN A 1 110 ? 5.997 -7.202 8.583 1.00 84.69 110 GLN A C 1
ATOM 891 O O . GLN A 1 110 ? 5.554 -7.860 9.520 1.00 84.69 110 GLN A O 1
ATOM 896 N N . ASN A 1 111 ? 7.270 -6.791 8.569 1.00 84.50 111 ASN A N 1
ATOM 897 C CA . ASN A 1 111 ? 8.201 -7.057 9.674 1.00 84.50 111 ASN A CA 1
ATOM 898 C C . ASN A 1 111 ? 8.084 -6.038 10.815 1.00 84.50 111 ASN A C 1
ATOM 900 O O . ASN A 1 111 ? 8.774 -6.167 11.830 1.00 84.50 111 ASN A O 1
ATOM 904 N N . PHE A 1 112 ? 7.252 -5.010 10.658 1.00 83.88 112 PHE A N 1
ATOM 905 C CA . PHE A 1 112 ? 7.102 -3.944 11.631 1.00 83.88 112 PHE A CA 1
ATOM 906 C C . PHE A 1 112 ? 5.724 -3.995 12.262 1.00 83.88 112 PHE A C 1
ATOM 908 O O . PHE A 1 112 ? 4.709 -3.792 11.612 1.00 83.88 112 PHE A O 1
ATOM 915 N N . GLN A 1 113 ? 5.712 -4.226 13.568 1.00 81.94 113 GLN A N 1
ATOM 916 C CA . GLN A 1 113 ? 4.512 -4.149 14.382 1.00 81.94 113 GLN A CA 1
ATOM 917 C C . GLN A 1 113 ? 4.702 -3.067 15.432 1.00 81.94 113 GLN A C 1
ATOM 919 O O . GLN A 1 113 ? 5.766 -2.955 16.050 1.00 81.94 113 GLN A O 1
ATOM 924 N N . PHE A 1 114 ? 3.663 -2.266 15.631 1.00 85.06 114 PHE A N 1
ATOM 925 C CA . PHE A 1 114 ? 3.647 -1.221 16.637 1.00 85.06 114 PHE A CA 1
ATOM 926 C C . PHE A 1 114 ? 2.481 -1.470 17.577 1.00 85.06 114 PHE A C 1
ATOM 928 O O . PHE A 1 114 ? 1.336 -1.644 17.167 1.00 85.06 114 PHE A O 1
ATOM 935 N N . GLN A 1 115 ? 2.782 -1.512 18.868 1.00 84.69 115 GLN A N 1
ATOM 936 C CA . GLN A 1 115 ? 1.792 -1.868 19.868 1.00 84.69 115 GLN A CA 1
ATOM 937 C C . GLN A 1 115 ? 0.666 -0.827 19.931 1.00 84.69 115 GLN A C 1
ATOM 939 O O . GLN A 1 115 ? 0.904 0.346 20.228 1.00 84.69 115 GLN A O 1
ATOM 944 N N . GLY A 1 116 ? -0.569 -1.285 19.719 1.00 84.25 116 GLY A N 1
ATOM 945 C CA . GLY A 1 116 ? -1.761 -0.434 19.738 1.00 84.25 116 GLY A CA 1
ATOM 946 C C . GLY A 1 116 ? -1.954 0.405 18.473 1.00 84.25 116 GLY A C 1
ATOM 947 O O . GLY A 1 116 ? -2.813 1.280 18.469 1.00 84.25 116 GLY A O 1
ATOM 948 N N . VAL A 1 117 ? -1.169 0.152 17.425 1.00 85.94 117 VAL A N 1
ATOM 949 C CA . VAL A 1 117 ? -1.360 0.740 16.097 1.00 85.94 117 VAL A CA 1
ATOM 950 C C . VAL A 1 117 ? -2.117 -0.257 15.235 1.00 85.94 117 VAL A C 1
ATOM 952 O O . VAL A 1 117 ? -1.873 -1.459 15.332 1.00 85.94 117 VAL A O 1
ATOM 955 N N . ASN A 1 118 ? -3.062 0.233 14.435 1.00 82.94 118 ASN A N 1
ATOM 956 C CA . ASN A 1 118 ? -3.830 -0.622 13.536 1.00 82.94 118 ASN A CA 1
ATOM 957 C C . ASN A 1 118 ? -2.929 -1.192 12.426 1.00 82.94 118 ASN A C 1
ATOM 959 O O . ASN A 1 118 ? -2.002 -0.514 11.987 1.00 82.94 118 ASN A O 1
ATOM 963 N N . GLU A 1 119 ? -3.200 -2.415 11.970 1.00 79.12 119 GLU A N 1
ATOM 964 C CA . GLU A 1 119 ? -2.401 -3.081 10.930 1.00 79.12 119 GLU A CA 1
ATOM 965 C C . GLU A 1 119 ? -2.416 -2.292 9.617 1.00 79.12 119 GLU A C 1
ATOM 967 O O . GLU A 1 119 ? -1.377 -2.143 8.983 1.00 79.12 119 GLU A O 1
ATOM 972 N N . ASP A 1 120 ? -3.555 -1.681 9.285 1.00 78.06 120 ASP A N 1
ATOM 973 C CA . ASP A 1 1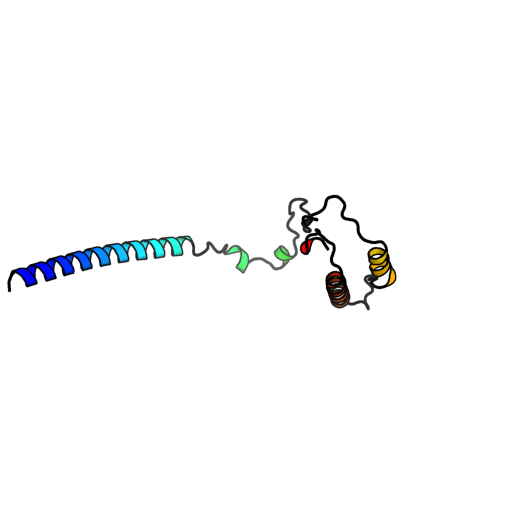20 ? -3.715 -0.867 8.076 1.00 78.06 120 ASP A CA 1
ATOM 974 C C . ASP A 1 120 ? -3.030 0.508 8.165 1.00 78.06 120 ASP A C 1
ATOM 976 O O . ASP A 1 120 ? -3.082 1.283 7.213 1.00 78.06 120 ASP A O 1
ATOM 980 N N . ALA A 1 121 ? -2.430 0.859 9.310 1.00 76.62 121 ALA A N 1
ATOM 981 C CA . ALA A 1 121 ? -1.834 2.174 9.538 1.00 76.62 121 ALA A CA 1
ATOM 982 C C . ALA A 1 121 ? -0.371 2.316 9.082 1.00 76.62 121 ALA A C 1
ATOM 984 O O . ALA A 1 121 ? 0.209 3.393 9.261 1.00 76.62 121 ALA A O 1
ATOM 985 N N . ILE A 1 122 ? 0.230 1.251 8.536 1.00 70.19 122 ILE A N 1
ATOM 986 C CA . ILE A 1 122 ? 1.667 1.144 8.224 1.00 70.19 122 ILE A CA 1
ATOM 987 C C . ILE A 1 122 ? 1.892 0.611 6.812 1.00 70.19 122 ILE A C 1
ATOM 989 O O . ILE A 1 122 ? 1.280 -0.416 6.459 1.00 70.19 122 ILE A O 1
#

Solvent-accessible surface area (backbone atoms only — not comparable to full-atom values): 7789 Å² total; per-residue (Å²): 116,70,69,62,53,52,52,52,49,52,50,53,50,50,50,50,52,51,51,52,50,52,51,49,51,52,52,51,51,51,51,51,48,61,73,64,59,63,90,69,68,73,64,65,86,69,56,54,76,65,59,84,69,47,81,74,86,65,73,101,62,70,91,70,78,83,54,70,44,72,44,98,80,74,69,86,51,68,68,56,54,51,44,43,70,70,75,59,72,80,88,83,46,94,88,58,56,67,67,63,50,50,54,52,50,55,60,53,48,73,77,62,83,57,93,68,41,39,79,81,53,107

Sequence (122 aa):
MADEQIRREIEQQAARVAAMEAARLAAQEIQQHEEEEEEYDDDDENMPMAQFLTPEAAPDRSSIVYPAFGRNDFQLRADLINLFSNHMQFYGKATENPNTHLSRFLRMCQNFQFQGVNEDAI

Mean predicted aligned error: 17.42 Å

Radius of gyration: 31.84 Å; Cα contacts (8 Å, |Δi|>4): 31; chains: 1; bounding box: 86×61×47 Å

Organism: NCBI:txid126358